Protein AF-W4V4M1-F1 (afdb_monomer)

InterPro domains:
  IPR013785 Aldolase-type TIM barrel [G3DSA:3.20.20.70] (49-114)
  IPR058240 Radical SAM superfamily [SSF102114] (42-109)

Sequence (125 aa):
MELQKKLEILSAAAKYDVSCSSSGSNRKNTKGGLGNAASCGICHSWADDGRCISLLKILLSNYCVYDCAYCVNRASNDVPRAAFTPQEVASLTINFYRRNYIEGLFLSSAVTKIPIIRWSSYMNH

pLDDT: mean 79.0, std 20.72, range [34.31, 97.56]

Secondary structure (DSSP, 8-state):
--HHHHHHHHHHHTTTSTT--------PPPTT----SS-TTEEEEE-TTS-EEEEEEEESB---S---TT-TT-TT------B--HHHHHHHHHHHHHTTS-SEEEEE----S------TTSS--

Foldseek 3Di:
DDLVVLLQQFLVLQPPPPFAPAPPPPPPDDVPDDDDRDDRQWGWGADPVRDIFIEREGEQWLAAPAQDPPHCSGNPDDDDTDHHDPVSVVVVQVVCVVVVNGPYYDYHYHDNDDDPPPPPPPPDD

Nearest PDB structures (foldseek):
  7o1s-assembly1_A  TM=7.875E-01  e=4.821E-02  Thermotoga maritima MSB8
  7pd2-assembly1_A  TM=7.781E-01  e=9.939E-02  Thermosinus carboxydivorans Nor1
  3t7v-assembly1_A  TM=7.661E-01  e=9.939E-02  Methanosarcina barkeri str. Fusaro
  7o1p-assembly1_A  TM=7.803E-01  e=1.211E-01  Thermotoga maritima MSB8
  5dyn-assembly1_A  TM=2.575E-01  e=3.468E+00  Bacteroides fragilis

Mean predicted aligned error: 9.71 Å

Solvent-accessible surface area (backbone atoms only — not comparable to full-atom values): 7744 Å² total; per-residue (Å²): 132,56,70,69,58,43,40,50,49,24,14,60,71,37,67,79,55,91,75,53,64,69,77,82,62,81,57,76,66,55,98,88,60,93,63,75,67,62,65,74,28,47,43,42,37,68,48,97,87,66,50,79,41,38,27,40,32,33,33,45,23,50,46,28,74,48,71,50,94,87,45,83,52,17,48,86,52,95,62,93,74,48,68,60,53,74,66,55,51,52,53,50,50,52,55,37,39,78,68,68,71,27,80,46,76,46,79,48,64,45,49,71,60,86,80,81,80,76,74,84,82,78,81,86,127

Structure (mmCIF, N/CA/C/O backbone):
data_AF-W4V4M1-F1
#
_entry.id   AF-W4V4M1-F1
#
loop_
_atom_site.group_PDB
_atom_site.id
_atom_site.type_symbol
_atom_site.label_atom_id
_atom_site.label_alt_id
_atom_site.label_comp_id
_atom_site.label_asym_id
_atom_site.label_entity_id
_atom_site.label_seq_id
_atom_site.pdbx_PDB_ins_code
_atom_site.Cartn_x
_atom_site.Cartn_y
_atom_site.Cartn_z
_atom_site.occupancy
_atom_site.B_iso_or_equiv
_atom_site.auth_seq_id
_atom_site.auth_comp_id
_atom_site.auth_asym_id
_atom_site.auth_atom_id
_atom_site.pdbx_PDB_model_num
ATOM 1 N N . MET A 1 1 ? -11.343 -5.306 -11.111 1.00 69.31 1 MET A N 1
ATOM 2 C CA . MET A 1 1 ? -10.932 -5.949 -9.843 1.00 69.31 1 MET A CA 1
ATOM 3 C C . MET A 1 1 ? -11.692 -5.273 -8.722 1.00 69.31 1 MET A C 1
ATOM 5 O O . MET A 1 1 ? -11.646 -4.051 -8.659 1.00 69.31 1 MET A O 1
ATOM 9 N N . GLU A 1 2 ? -12.370 -6.052 -7.882 1.00 90.06 2 GLU A N 1
ATOM 10 C CA . GLU A 1 2 ? -13.148 -5.550 -6.742 1.00 90.06 2 GLU A CA 1
ATOM 11 C C . GLU A 1 2 ? -12.280 -4.797 -5.721 1.00 90.06 2 GLU A C 1
ATOM 13 O O . GLU A 1 2 ? -11.121 -5.162 -5.492 1.00 90.06 2 GLU A O 1
ATOM 18 N N . LEU A 1 3 ? -12.848 -3.772 -5.072 1.00 91.69 3 LEU A N 1
ATOM 19 C CA . LEU A 1 3 ? -12.150 -2.907 -4.105 1.00 91.69 3 LEU A CA 1
ATOM 20 C C . LEU A 1 3 ? -11.514 -3.709 -2.959 1.00 91.69 3 LEU A C 1
ATOM 22 O O . LEU A 1 3 ? -10.367 -3.471 -2.586 1.00 91.69 3 LEU A O 1
ATOM 26 N N . GLN A 1 4 ? -12.240 -4.700 -2.440 1.00 90.56 4 GLN A N 1
ATOM 27 C CA . GLN A 1 4 ? -11.755 -5.585 -1.383 1.00 90.56 4 GLN A CA 1
ATOM 28 C C . GLN A 1 4 ? -10.532 -6.390 -1.833 1.00 90.56 4 GLN A C 1
ATOM 30 O O . GLN A 1 4 ? -9.577 -6.543 -1.076 1.00 90.56 4 GLN A O 1
ATOM 35 N N . LYS A 1 5 ? -10.510 -6.838 -3.094 1.00 92.81 5 LYS A N 1
ATOM 36 C CA . LYS A 1 5 ? -9.377 -7.599 -3.618 1.00 92.81 5 LYS A C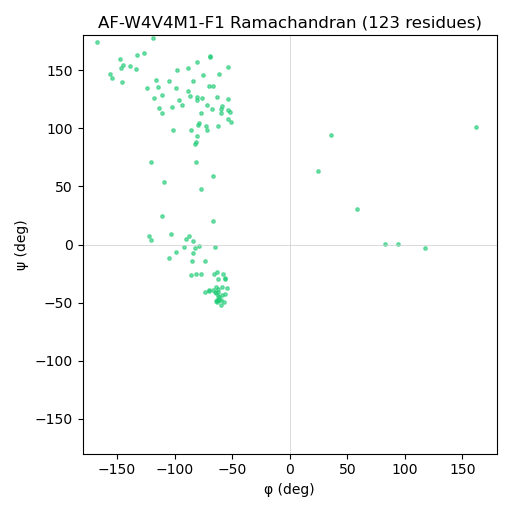A 1
ATOM 37 C C . LYS A 1 5 ? -8.133 -6.730 -3.788 1.00 92.81 5 LYS A C 1
ATOM 39 O O . LYS A 1 5 ? -7.032 -7.173 -3.466 1.00 92.81 5 LYS A O 1
ATOM 44 N N . LYS A 1 6 ? -8.306 -5.481 -4.237 1.00 94.88 6 LYS A N 1
ATOM 45 C CA . LYS A 1 6 ? -7.218 -4.490 -4.261 1.00 94.88 6 LYS A CA 1
ATOM 46 C C . LYS A 1 6 ? -6.665 -4.254 -2.857 1.00 94.88 6 LYS A C 1
ATOM 48 O O . LYS A 1 6 ? -5.452 -4.245 -2.684 1.00 94.88 6 LYS A O 1
ATOM 53 N N . LEU A 1 7 ? -7.544 -4.123 -1.860 1.00 93.12 7 LEU A N 1
ATOM 54 C CA . LEU A 1 7 ? -7.150 -3.939 -0.465 1.00 93.12 7 LEU A CA 1
ATOM 55 C C . LEU A 1 7 ? -6.343 -5.122 0.071 1.00 93.12 7 LEU A C 1
ATOM 57 O O . LEU A 1 7 ? -5.297 -4.901 0.674 1.00 93.12 7 LEU A O 1
ATOM 61 N N . GLU A 1 8 ? -6.764 -6.360 -0.188 1.00 91.19 8 GLU A N 1
ATOM 62 C CA . GLU A 1 8 ? -5.992 -7.556 0.180 1.00 91.19 8 GLU A CA 1
A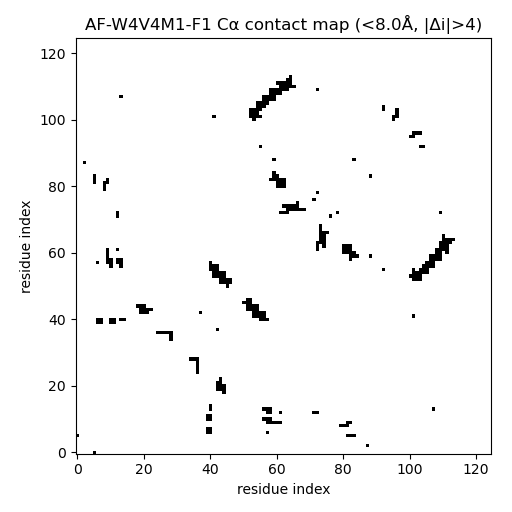TOM 63 C C . GLU A 1 8 ? -4.584 -7.539 -0.429 1.00 91.19 8 GLU A C 1
ATOM 65 O O . GLU A 1 8 ? -3.597 -7.718 0.284 1.00 91.19 8 GLU A O 1
ATOM 70 N N . ILE A 1 9 ? -4.478 -7.284 -1.737 1.00 92.88 9 ILE A N 1
ATOM 71 C CA . ILE A 1 9 ? -3.194 -7.284 -2.451 1.00 92.88 9 ILE A CA 1
ATOM 72 C C . ILE A 1 9 ? -2.284 -6.166 -1.928 1.00 92.88 9 ILE A C 1
ATOM 74 O O . ILE A 1 9 ? -1.115 -6.402 -1.620 1.00 92.88 9 ILE A O 1
ATOM 78 N N . LEU A 1 10 ? -2.811 -4.947 -1.818 1.00 93.81 10 LEU A N 1
ATOM 79 C CA . LEU A 1 10 ? -2.013 -3.752 -1.544 1.00 93.81 10 LEU A CA 1
ATOM 80 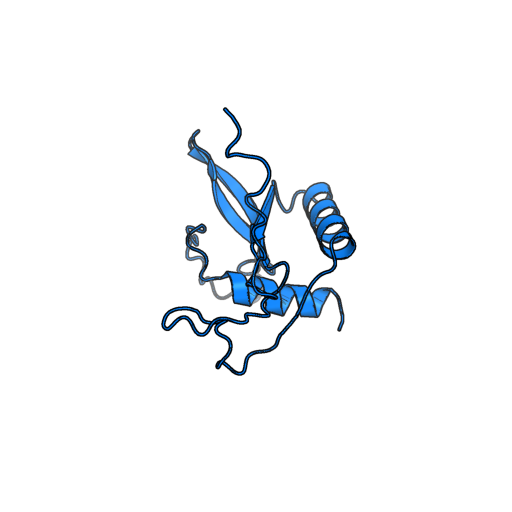C C . LEU A 1 10 ? -1.678 -3.575 -0.063 1.00 93.81 10 LEU A C 1
ATOM 82 O O . LEU A 1 10 ? -0.644 -2.985 0.245 1.00 93.81 10 LEU A O 1
ATOM 86 N N . SER A 1 11 ? -2.485 -4.122 0.848 1.00 90.88 11 SER A N 1
ATOM 87 C CA . SER A 1 11 ? -2.111 -4.223 2.265 1.00 90.88 11 SER A CA 1
ATOM 88 C C . SER A 1 11 ? -1.051 -5.302 2.502 1.00 90.88 11 SER A C 1
ATOM 90 O O . SER A 1 11 ? -0.089 -5.064 3.232 1.00 90.88 11 SER A O 1
ATOM 92 N N . ALA A 1 12 ? -1.155 -6.460 1.838 1.00 88.00 12 ALA A N 1
ATOM 93 C CA . ALA A 1 12 ? -0.137 -7.508 1.919 1.00 88.00 12 ALA A CA 1
ATOM 94 C C . ALA A 1 12 ? 1.209 -7.040 1.340 1.00 88.00 12 ALA A C 1
ATOM 96 O O . ALA A 1 12 ? 2.258 -7.274 1.941 1.00 88.00 12 ALA A O 1
ATOM 97 N N . ALA A 1 13 ? 1.179 -6.321 0.215 1.00 89.56 13 ALA A N 1
ATOM 98 C CA . ALA A 1 13 ? 2.367 -5.747 -0.414 1.00 89.56 13 ALA A CA 1
ATOM 99 C C . ALA A 1 13 ? 3.046 -4.654 0.437 1.00 89.56 13 ALA A C 1
ATOM 101 O O . ALA A 1 13 ? 4.254 -4.457 0.304 1.00 89.56 13 ALA A O 1
ATOM 102 N N . ALA A 1 14 ? 2.297 -3.977 1.319 1.00 86.31 14 ALA A N 1
ATOM 103 C CA . ALA A 1 14 ? 2.805 -2.963 2.250 1.00 86.31 14 ALA A CA 1
ATOM 104 C C . ALA A 1 14 ? 3.388 -3.553 3.549 1.00 86.31 14 ALA A C 1
ATOM 106 O O . ALA A 1 14 ? 3.963 -2.823 4.360 1.00 86.31 14 ALA A O 1
ATOM 107 N N . LYS A 1 15 ? 3.247 -4.866 3.787 1.00 77.56 15 LYS A N 1
ATOM 108 C CA . LYS A 1 15 ? 3.623 -5.516 5.057 1.00 77.56 15 LYS A CA 1
ATOM 109 C C . LYS A 1 15 ? 5.086 -5.284 5.458 1.00 77.56 15 LYS A C 1
ATOM 111 O O . LYS A 1 15 ? 5.388 -5.270 6.646 1.00 77.56 15 LYS A O 1
ATOM 116 N N . TYR A 1 16 ? 5.971 -5.110 4.479 1.00 71.94 16 TYR A N 1
ATOM 117 C CA . TYR A 1 16 ? 7.412 -4.963 4.687 1.00 71.94 16 TYR A CA 1
ATOM 118 C C . TYR A 1 16 ? 7.885 -3.511 4.843 1.00 71.94 16 TYR A C 1
ATOM 120 O O . TYR A 1 16 ? 9.071 -3.304 5.090 1.00 71.94 16 TYR A O 1
ATOM 128 N N . ASP A 1 17 ? 7.006 -2.505 4.733 1.00 71.00 17 ASP A N 1
ATOM 129 C CA . ASP A 1 17 ? 7.423 -1.132 5.034 1.00 71.00 17 ASP A CA 1
ATOM 130 C C . ASP A 1 17 ? 7.735 -1.029 6.541 1.00 71.00 17 ASP A C 1
ATOM 132 O O . ASP A 1 17 ? 6.978 -1.525 7.379 1.00 71.00 17 ASP A O 1
ATOM 136 N N . VAL A 1 18 ? 8.831 -0.355 6.891 1.00 56.00 18 VAL A N 1
ATOM 137 C CA . VAL A 1 18 ? 9.487 -0.353 8.221 1.00 56.00 18 VAL A CA 1
ATOM 138 C C . VAL A 1 18 ? 8.635 0.265 9.358 1.00 56.00 18 VAL A C 1
ATOM 140 O O . VAL A 1 18 ? 9.020 0.245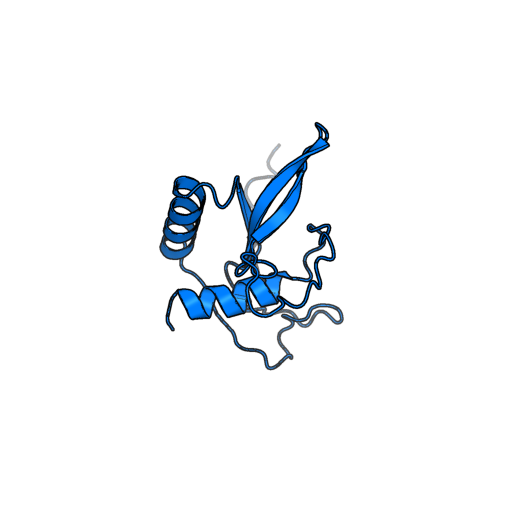 10.519 1.00 56.00 18 VAL A O 1
ATOM 143 N N . SER A 1 19 ? 7.439 0.777 9.065 1.00 56.44 19 SER A N 1
ATOM 144 C CA . SER A 1 19 ? 6.624 1.600 9.973 1.00 56.44 19 SER A CA 1
ATOM 145 C C . SER A 1 19 ? 5.754 0.874 11.016 1.00 56.44 19 SER A C 1
ATOM 147 O O . SER A 1 19 ? 5.103 1.553 11.808 1.00 56.44 19 SER A O 1
ATOM 149 N N . CYS A 1 20 ? 5.696 -0.464 11.051 1.00 53.53 20 CYS A N 1
ATOM 150 C CA . CYS A 1 20 ? 4.822 -1.168 12.004 1.00 53.53 20 CYS A CA 1
ATOM 151 C C . CYS A 1 20 ? 5.632 -1.961 13.036 1.00 53.53 20 CYS A C 1
ATOM 153 O O . CYS A 1 20 ? 6.248 -2.974 12.692 1.00 53.53 20 CYS A O 1
ATOM 155 N N . SER A 1 21 ? 5.507 -1.614 14.319 1.00 52.78 21 SER A N 1
ATOM 156 C CA . SER A 1 21 ? 5.676 -2.620 15.366 1.00 52.78 21 SER A CA 1
ATOM 157 C C . SER A 1 21 ? 4.436 -3.499 15.291 1.00 52.78 21 SER A C 1
ATOM 159 O O . SER A 1 21 ? 3.350 -3.152 15.749 1.00 52.78 21 SER A O 1
ATOM 161 N N . SER A 1 22 ? 4.579 -4.642 14.629 1.00 47.12 22 SER A N 1
ATOM 162 C CA . SER A 1 22 ? 3.576 -5.690 14.730 1.00 47.12 22 SER A CA 1
ATOM 163 C C . SER A 1 22 ? 3.558 -6.100 16.198 1.00 47.12 22 SER A C 1
ATOM 165 O O . SER A 1 22 ? 4.456 -6.819 16.633 1.00 47.12 22 SER A O 1
ATOM 167 N N . SER A 1 23 ? 2.583 -5.653 16.992 1.00 42.72 23 SER A N 1
ATOM 168 C CA . SER A 1 23 ? 2.237 -6.398 18.199 1.00 42.72 23 SER A CA 1
ATOM 169 C C . SE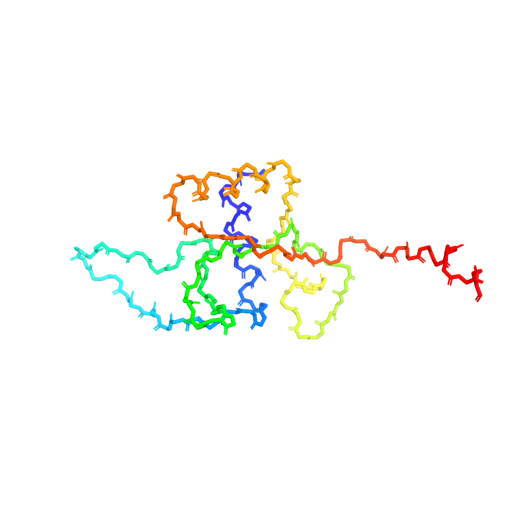R A 1 23 ? 1.978 -7.816 17.705 1.00 42.72 23 SER A C 1
ATOM 171 O O . SER A 1 23 ? 1.040 -8.034 16.941 1.00 42.72 23 SER A O 1
ATOM 173 N N . GLY A 1 24 ? 2.895 -8.737 18.008 1.00 40.44 24 GLY A N 1
ATOM 174 C CA . GLY A 1 24 ? 2.944 -10.098 17.483 1.00 40.44 24 GLY A CA 1
ATOM 175 C C . GLY A 1 24 ? 1.774 -10.952 17.961 1.00 40.44 24 GLY A C 1
ATOM 176 O O . GLY A 1 24 ? 1.972 -11.989 18.582 1.00 40.44 24 GLY A O 1
ATOM 177 N N . SER A 1 25 ? 0.541 -10.547 17.674 1.00 38.53 25 SER A N 1
ATOM 178 C CA . SER A 1 25 ? -0.647 -11.354 17.881 1.00 38.53 25 SER A CA 1
ATOM 179 C C . SER A 1 25 ? -0.774 -12.317 16.706 1.00 38.53 25 SER A C 1
ATOM 181 O O . SER A 1 25 ? -1.664 -12.219 15.866 1.00 38.53 25 SER A O 1
ATOM 183 N N . ASN A 1 26 ? 0.128 -13.297 16.660 1.00 40.84 26 ASN A N 1
ATOM 184 C CA . ASN A 1 26 ? -0.128 -14.561 15.977 1.00 40.84 26 ASN A CA 1
ATOM 185 C C . ASN A 1 26 ? -1.037 -15.430 16.868 1.00 40.84 26 ASN A C 1
ATOM 187 O O . ASN A 1 26 ? -0.738 -16.589 17.157 1.00 40.84 26 ASN A O 1
ATOM 191 N N . ARG A 1 27 ? -2.126 -14.851 17.393 1.00 39.53 27 ARG A N 1
ATOM 192 C CA . ARG A 1 27 ? -3.135 -15.612 18.124 1.00 39.53 27 ARG A CA 1
ATOM 193 C C . ARG A 1 27 ? -4.008 -16.276 17.068 1.00 39.53 27 ARG A C 1
ATOM 195 O O . ARG A 1 27 ? -4.847 -15.628 16.448 1.00 39.53 27 ARG A O 1
ATOM 202 N N . LYS A 1 28 ? -3.792 -17.576 16.840 1.00 39.00 28 LYS A N 1
ATOM 203 C CA . LYS A 1 28 ? -4.778 -18.411 16.143 1.00 39.00 28 LYS A CA 1
ATOM 204 C C . LYS A 1 28 ? -6.100 -18.247 16.889 1.00 39.00 28 LYS A C 1
ATOM 206 O O . LYS A 1 28 ? -6.173 -18.584 18.069 1.00 39.00 28 LYS A O 1
ATOM 211 N N . ASN A 1 29 ? -7.106 -17.688 16.224 1.00 38.78 29 ASN A N 1
ATOM 212 C CA . ASN A 1 29 ? -8.437 -17.551 16.795 1.00 38.78 29 ASN A CA 1
ATOM 213 C C . ASN A 1 29 ? -8.963 -18.957 17.144 1.00 38.78 29 ASN A C 1
ATOM 215 O O . ASN A 1 29 ? -9.085 -19.816 16.267 1.00 38.78 29 ASN A O 1
ATOM 219 N N . THR A 1 30 ? -9.196 -19.227 18.427 1.00 44.12 30 THR A N 1
ATOM 220 C CA . THR A 1 30 ? -9.871 -20.443 18.889 1.00 44.12 30 THR A CA 1
ATOM 221 C C . THR A 1 30 ? -11.369 -20.323 18.607 1.00 44.12 30 THR A C 1
ATOM 223 O O . THR A 1 30 ? -11.932 -19.231 18.663 1.00 44.12 30 THR A O 1
ATOM 226 N N . LYS A 1 31 ? -12.034 -21.443 18.278 1.00 35.41 31 LYS A N 1
ATOM 227 C CA . LYS A 1 31 ? -13.480 -21.485 17.986 1.00 35.41 31 LYS A CA 1
ATOM 228 C C . LYS A 1 31 ? -14.270 -20.794 19.113 1.00 35.41 31 LYS A C 1
ATOM 230 O O . LYS A 1 31 ? -14.401 -21.364 20.190 1.00 35.41 31 LYS A O 1
ATOM 235 N N . GLY A 1 32 ? -14.771 -19.582 18.852 1.00 42.59 32 GLY A N 1
ATOM 236 C CA . GLY A 1 32 ? -15.566 -18.776 19.791 1.00 42.59 32 GLY A CA 1
ATOM 237 C C . GLY A 1 32 ? -14.964 -17.426 20.216 1.00 42.59 32 GLY A C 1
ATOM 238 O O . GLY A 1 32 ? -15.628 -16.691 20.941 1.00 42.59 32 GLY A O 1
ATOM 239 N N . GLY A 1 33 ? -13.750 -17.063 19.780 1.00 34.72 33 GLY A N 1
ATOM 240 C CA . GLY A 1 33 ? -13.136 -15.764 20.086 1.00 34.72 33 GLY A CA 1
ATOM 241 C C . GLY A 1 33 ? -13.511 -14.645 19.101 1.00 34.72 33 GLY A C 1
ATOM 242 O O . GLY A 1 33 ? -13.329 -14.770 17.888 1.00 34.72 33 GLY A O 1
ATOM 243 N N . LEU A 1 34 ? -13.993 -13.512 19.616 1.00 36.09 34 LEU A N 1
ATOM 244 C CA . LEU A 1 34 ? -14.094 -12.252 18.870 1.00 36.09 34 LEU A CA 1
ATOM 245 C C . LEU A 1 34 ? -12.712 -11.582 18.828 1.00 36.09 34 LEU A C 1
ATOM 247 O O . LEU A 1 34 ? -12.248 -11.029 19.820 1.00 36.09 34 LEU A O 1
ATOM 251 N N . GLY A 1 35 ? -12.047 -11.653 17.675 1.00 34.31 35 GLY A N 1
ATOM 252 C CA . GLY A 1 35 ? -10.769 -10.981 17.428 1.00 34.31 35 GLY A CA 1
ATOM 253 C C . GLY A 1 35 ? -10.050 -11.586 16.228 1.00 34.31 35 GLY A C 1
ATOM 254 O O . GLY A 1 35 ? -9.461 -12.659 16.330 1.00 34.31 35 GLY A O 1
ATOM 255 N N . ASN A 1 36 ? -10.125 -10.920 15.075 1.00 34.97 36 ASN A N 1
ATOM 256 C CA . ASN A 1 36 ? -9.436 -11.353 13.862 1.00 34.97 36 ASN A CA 1
ATOM 257 C C . ASN A 1 36 ? -8.023 -10.753 13.849 1.00 34.97 36 ASN A C 1
ATOM 259 O O . ASN A 1 36 ? -7.859 -9.558 14.096 1.00 34.97 36 ASN A O 1
ATOM 263 N N . ALA A 1 37 ? -7.007 -11.574 13.582 1.00 40.22 37 ALA A N 1
ATOM 264 C CA . ALA A 1 37 ? -5.630 -11.116 13.442 1.00 40.22 37 ALA A CA 1
ATOM 265 C C . ALA A 1 37 ? -5.551 -10.100 12.287 1.00 40.22 37 ALA A C 1
ATOM 267 O O . ALA A 1 37 ? -5.807 -10.464 11.146 1.00 40.22 37 ALA A O 1
ATOM 268 N N . ALA A 1 38 ? -5.265 -8.837 12.626 1.00 48.50 38 ALA A N 1
ATOM 269 C CA . ALA A 1 38 ? -5.041 -7.683 11.748 1.00 48.50 38 ALA A CA 1
ATOM 270 C C . ALA A 1 38 ? -5.912 -7.642 10.473 1.00 48.50 38 ALA A C 1
ATOM 272 O O . ALA A 1 38 ? -5.562 -8.168 9.417 1.00 48.50 38 ALA A O 1
ATOM 273 N N . SER A 1 39 ? -7.042 -6.943 10.553 1.00 54.78 39 SER A N 1
ATOM 274 C CA . SER A 1 39 ? -7.868 -6.584 9.398 1.00 54.78 39 SER A CA 1
ATOM 275 C C . SER A 1 39 ? -7.036 -5.901 8.306 1.00 54.78 39 SER A C 1
ATOM 277 O O . SER A 1 39 ? -6.559 -4.796 8.527 1.00 54.78 39 SER A O 1
ATOM 279 N N . CYS A 1 40 ? -6.881 -6.549 7.146 1.00 68.50 40 CYS A N 1
ATOM 280 C CA . CYS A 1 40 ? -6.545 -5.981 5.828 1.00 68.50 40 CYS A CA 1
ATOM 281 C C . CYS A 1 40 ? -5.792 -4.629 5.833 1.00 68.50 40 CYS A C 1
ATOM 283 O O . CYS A 1 40 ? -6.311 -3.627 5.344 1.00 68.50 40 CYS A O 1
ATOM 285 N N . GLY A 1 41 ? -4.577 -4.595 6.388 1.00 78.12 41 GLY A N 1
ATOM 286 C CA . GLY A 1 41 ? -3.714 -3.409 6.357 1.00 78.12 41 GLY A CA 1
ATOM 287 C C . GLY A 1 41 ? -3.791 -2.481 7.565 1.00 78.12 41 GLY A C 1
ATOM 288 O O . GLY A 1 41 ? -3.064 -1.501 7.581 1.00 78.12 41 GLY A O 1
ATOM 289 N N . ILE A 1 42 ? -4.594 -2.759 8.594 1.00 87.56 42 ILE A N 1
ATOM 290 C CA . ILE A 1 42 ? -4.521 -1.993 9.846 1.00 87.56 42 ILE A CA 1
ATOM 291 C C . ILE A 1 42 ? -3.298 -2.443 10.652 1.00 87.56 42 ILE A C 1
ATOM 293 O O . ILE A 1 42 ? -3.144 -3.635 10.930 1.00 87.56 42 ILE A O 1
ATOM 297 N N . CYS A 1 43 ? -2.440 -1.499 11.038 1.00 83.94 43 CYS A N 1
ATOM 298 C CA . CYS A 1 43 ? -1.337 -1.742 11.966 1.00 83.94 43 CYS A CA 1
ATOM 299 C C . CYS A 1 43 ? -1.273 -0.680 13.066 1.00 83.94 43 CYS A C 1
ATOM 301 O O . CYS A 1 43 ? -1.881 0.382 12.955 1.00 83.94 43 CYS A O 1
ATOM 303 N N . HIS A 1 44 ? -0.547 -0.995 14.137 1.00 84.94 44 HIS A N 1
ATOM 304 C CA . HIS A 1 44 ? -0.345 -0.089 15.258 1.00 84.94 44 HIS A CA 1
ATOM 305 C C . HIS A 1 44 ? 1.009 0.609 15.148 1.00 84.94 44 HIS A C 1
ATOM 307 O O . HIS A 1 44 ? 2.034 -0.028 14.881 1.00 84.94 44 HIS A O 1
ATOM 313 N N . SER A 1 45 ? 0.998 1.914 15.382 1.00 81.12 45 SER A N 1
ATOM 314 C CA . SER A 1 45 ? 2.190 2.754 15.488 1.00 81.12 45 SER A CA 1
ATOM 315 C C . SER A 1 45 ? 2.140 3.530 16.802 1.00 81.12 45 SER A C 1
ATOM 317 O O . SER A 1 45 ? 1.099 3.588 17.453 1.00 81.12 45 SER A O 1
ATOM 319 N N . TRP A 1 46 ? 3.268 4.100 17.214 1.00 85.56 46 TRP A N 1
ATOM 320 C CA . TRP A 1 46 ? 3.342 4.933 18.410 1.00 85.56 46 TRP A CA 1
ATOM 321 C C . TRP A 1 46 ? 3.587 6.374 17.997 1.00 85.56 46 TRP A C 1
ATOM 323 O O . TRP A 1 46 ? 4.493 6.643 17.207 1.00 85.56 46 TRP A O 1
ATOM 333 N N . ALA A 1 47 ? 2.760 7.271 18.519 1.00 83.62 47 ALA A N 1
ATOM 334 C CA . ALA A 1 47 ? 3.021 8.694 18.470 1.00 83.62 47 ALA A CA 1
ATOM 335 C C . ALA A 1 47 ? 4.213 9.043 19.378 1.00 83.62 47 ALA A C 1
ATOM 337 O O . ALA A 1 47 ? 4.605 8.284 20.269 1.00 83.62 47 ALA A O 1
ATOM 338 N N . ASP A 1 48 ? 4.782 10.212 19.136 1.00 85.56 48 ASP A N 1
ATOM 339 C CA . ASP A 1 48 ? 5.849 10.851 19.904 1.00 85.56 48 ASP A CA 1
ATOM 340 C C . ASP A 1 48 ? 5.492 11.078 21.385 1.00 85.56 48 ASP A C 1
ATOM 342 O O . ASP A 1 48 ? 6.376 11.067 22.239 1.00 85.56 48 ASP A O 1
ATOM 346 N N . ASP A 1 49 ? 4.202 11.186 21.708 1.00 88.12 49 ASP A N 1
ATOM 347 C CA . ASP A 1 49 ? 3.681 11.230 23.082 1.00 88.12 49 ASP A CA 1
ATOM 348 C C . ASP A 1 49 ? 3.480 9.841 23.732 1.00 88.12 49 ASP A C 1
ATOM 350 O O . ASP A 1 49 ? 2.996 9.736 24.861 1.00 88.12 49 ASP A O 1
ATOM 354 N N . GLY A 1 50 ? 3.846 8.760 23.036 1.00 84.44 50 GLY A N 1
ATOM 355 C CA . GLY A 1 50 ? 3.726 7.382 23.513 1.00 84.44 50 GLY A CA 1
ATOM 356 C C . GLY A 1 50 ? 2.344 6.752 23.323 1.00 84.44 50 GLY A C 1
ATOM 357 O O . GLY A 1 50 ? 2.163 5.582 23.682 1.00 84.44 50 GLY A O 1
ATOM 358 N N . ARG A 1 51 ? 1.367 7.461 22.740 1.00 85.00 51 ARG A N 1
ATOM 359 C CA . ARG A 1 51 ? 0.057 6.870 22.424 1.00 85.00 51 ARG A CA 1
ATOM 360 C C . ARG A 1 51 ? 0.165 5.865 21.284 1.00 85.00 51 ARG A C 1
ATOM 362 O O . ARG A 1 51 ? 0.800 6.117 20.263 1.00 85.00 51 ARG A O 1
ATOM 369 N N . CYS A 1 52 ? -0.506 4.728 21.446 1.00 86.19 52 CYS A N 1
ATOM 370 C CA . CYS A 1 52 ? -0.675 3.754 20.377 1.00 86.19 52 CYS A CA 1
ATOM 371 C C . CYS A 1 52 ? -1.811 4.209 19.455 1.00 86.19 52 CYS A C 1
ATOM 373 O O . CYS A 1 52 ? -2.922 4.430 19.930 1.00 86.19 52 CYS A O 1
ATOM 375 N N . ILE A 1 53 ? -1.523 4.329 18.161 1.00 86.94 53 ILE A N 1
ATOM 376 C CA . ILE A 1 53 ? -2.466 4.754 17.124 1.00 86.94 53 ILE A CA 1
ATOM 377 C C . ILE A 1 53 ? -2.698 3.631 16.116 1.00 86.94 53 ILE A C 1
ATOM 379 O O . ILE A 1 53 ? -1.767 2.906 15.747 1.00 86.94 53 ILE A O 1
ATOM 383 N N . SER A 1 54 ? -3.937 3.489 15.649 1.00 89.00 54 SER A N 1
ATOM 384 C CA . SER A 1 54 ? -4.296 2.520 14.603 1.00 89.00 54 SER A CA 1
ATOM 385 C C . SER A 1 54 ? -4.244 3.169 13.217 1.00 89.00 54 SER A C 1
ATOM 387 O O . SER A 1 54 ? -4.982 4.114 12.942 1.00 89.00 54 SER A O 1
ATOM 389 N N . LEU A 1 55 ? -3.403 2.664 12.315 1.00 90.12 55 LEU A N 1
ATOM 390 C CA . LEU A 1 55 ? -3.223 3.204 10.964 1.00 90.12 55 LEU A CA 1
ATOM 391 C C . LEU A 1 55 ? -3.689 2.216 9.898 1.00 90.12 55 LEU A C 1
ATOM 393 O O . LEU A 1 55 ? -3.319 1.044 9.941 1.00 90.12 55 LEU A O 1
ATOM 397 N N . LEU A 1 56 ? -4.423 2.696 8.888 1.00 91.50 56 LEU A N 1
ATOM 398 C CA . LEU A 1 56 ? -4.597 1.957 7.636 1.00 91.50 56 LEU A CA 1
ATOM 399 C C . LEU A 1 56 ? -3.323 2.098 6.810 1.00 91.50 56 LEU A C 1
ATOM 401 O O . LEU A 1 56 ? -3.004 3.184 6.339 1.00 91.50 56 LEU A O 1
ATOM 405 N N . LYS A 1 57 ? -2.605 1.005 6.613 1.00 90.81 57 LYS A N 1
ATOM 406 C CA . LYS A 1 57 ? -1.368 0.946 5.851 1.00 90.81 57 LYS A CA 1
ATOM 407 C C . LYS A 1 57 ? -1.570 0.173 4.558 1.00 90.81 57 LYS A C 1
ATOM 409 O O . LYS A 1 57 ? -1.794 -1.039 4.561 1.00 90.81 57 LYS A O 1
ATOM 414 N N . ILE A 1 58 ? -1.469 0.890 3.447 1.00 93.06 58 ILE A N 1
ATOM 415 C CA . ILE A 1 58 ? -1.697 0.351 2.107 1.00 93.06 58 ILE A CA 1
ATOM 416 C C . ILE A 1 58 ? -0.754 1.000 1.097 1.00 93.06 58 ILE A C 1
ATOM 418 O O . ILE A 1 58 ? -0.318 2.142 1.262 1.00 93.06 58 ILE A O 1
ATOM 422 N N . LEU A 1 59 ? -0.481 0.280 0.011 1.00 94.44 59 LEU A N 1
ATOM 423 C CA . LEU A 1 59 ? 0.090 0.882 -1.187 1.00 94.44 59 LEU A CA 1
ATOM 424 C C . LEU A 1 59 ? -1.015 1.487 -2.058 1.00 94.44 59 LEU A C 1
ATOM 426 O O . LEU A 1 59 ? -2.059 0.870 -2.257 1.00 94.44 59 LEU A O 1
ATOM 430 N N . LEU A 1 60 ? -0.759 2.654 -2.649 1.00 96.19 60 LEU A N 1
ATOM 431 C CA . LEU A 1 60 ? -1.560 3.180 -3.757 1.00 96.19 60 LEU A CA 1
ATOM 432 C C . LEU A 1 60 ? -1.471 2.239 -4.966 1.00 96.19 60 LEU A C 1
ATOM 434 O O . LEU A 1 60 ? -2.460 1.985 -5.643 1.00 96.19 60 LEU A O 1
ATOM 438 N N . SER A 1 61 ? -0.276 1.716 -5.228 1.00 96.00 61 SER A N 1
ATOM 439 C CA . SER A 1 61 ? 0.012 0.769 -6.297 1.00 96.00 61 SER A CA 1
ATOM 440 C C . SER A 1 61 ? 1.230 -0.062 -5.923 1.00 96.00 61 SER A C 1
ATOM 442 O O . SER A 1 61 ? 2.179 0.466 -5.340 1.00 96.00 61 SER A O 1
ATOM 444 N N . ASN A 1 62 ? 1.232 -1.344 -6.285 1.00 95.69 62 ASN A N 1
ATOM 445 C CA . ASN A 1 62 ? 2.424 -2.187 -6.195 1.00 95.69 62 ASN A CA 1
ATOM 446 C C . ASN A 1 62 ? 3.096 -2.412 -7.558 1.00 95.69 62 ASN A C 1
ATOM 448 O O . ASN A 1 62 ? 4.008 -3.226 -7.641 1.00 95.69 62 ASN A O 1
ATOM 452 N N . TYR A 1 63 ? 2.695 -1.715 -8.623 1.00 96.19 63 TYR A N 1
ATOM 453 C CA . TYR A 1 63 ? 3.426 -1.747 -9.892 1.00 96.19 63 TYR A CA 1
ATOM 454 C C . TYR A 1 63 ? 4.749 -0.985 -9.754 1.00 96.19 63 TYR A C 1
ATOM 456 O O . TYR A 1 63 ? 4.749 0.210 -9.461 1.00 96.19 63 TYR A O 1
ATOM 464 N N . CYS A 1 64 ? 5.870 -1.673 -9.971 1.00 95.06 64 CYS A N 1
ATOM 465 C CA . CYS A 1 64 ? 7.206 -1.097 -9.855 1.00 95.06 64 CYS A CA 1
ATOM 466 C C . CYS A 1 64 ? 7.987 -1.272 -11.158 1.00 95.06 64 CYS A C 1
ATOM 468 O O . CYS A 1 64 ? 8.005 -2.368 -11.712 1.00 95.06 64 CYS A O 1
ATOM 470 N N . VAL A 1 65 ? 8.664 -0.215 -11.612 1.00 95.44 65 VAL A N 1
ATOM 471 C CA . VAL A 1 65 ? 9.597 -0.262 -12.754 1.00 95.44 65 VAL A CA 1
ATOM 472 C C . VAL A 1 65 ? 11.007 -0.704 -12.357 1.00 95.44 65 VAL A C 1
ATOM 474 O O . VAL A 1 65 ? 11.814 -1.020 -13.224 1.00 95.44 65 VAL A O 1
ATOM 477 N N . TYR A 1 66 ? 11.319 -0.710 -11.060 1.00 94.75 66 TYR A N 1
ATOM 478 C CA . TYR A 1 66 ? 12.652 -1.030 -10.551 1.00 94.75 66 TYR A CA 1
ATOM 479 C C . TYR A 1 66 ? 12.767 -2.477 -10.090 1.00 94.75 66 TYR A C 1
ATOM 481 O O . TYR A 1 66 ? 11.808 -3.056 -9.573 1.00 94.75 66 TYR A O 1
ATOM 489 N N . ASP A 1 67 ? 13.980 -3.023 -10.197 1.00 95.06 67 ASP A N 1
ATOM 490 C CA . ASP A 1 67 ? 14.298 -4.390 -9.791 1.00 95.06 67 ASP A CA 1
ATOM 491 C C . ASP A 1 67 ? 15.172 -4.458 -8.524 1.00 95.06 67 ASP A C 1
ATOM 493 O O . ASP A 1 67 ? 16.256 -5.034 -8.502 1.00 95.06 67 ASP A O 1
ATOM 497 N N . CYS A 1 68 ? 14.733 -3.797 -7.447 1.00 93.88 68 CYS A N 1
ATOM 498 C CA . CYS A 1 68 ? 15.497 -3.741 -6.198 1.00 93.88 68 CYS A CA 1
ATOM 499 C C . CYS A 1 68 ? 15.657 -5.143 -5.580 1.00 93.88 68 CYS A C 1
ATOM 501 O O . CYS A 1 68 ? 14.661 -5.808 -5.288 1.00 93.88 68 CYS A O 1
ATOM 503 N N . ALA A 1 69 ? 16.896 -5.554 -5.283 1.00 94.50 69 ALA A N 1
ATOM 504 C CA . ALA A 1 69 ? 17.221 -6.894 -4.775 1.00 94.50 69 ALA A CA 1
ATOM 505 C C . ALA A 1 69 ? 16.470 -7.287 -3.485 1.00 94.50 69 ALA A C 1
ATOM 507 O O . ALA A 1 69 ? 16.188 -8.462 -3.267 1.00 94.50 69 ALA A O 1
ATOM 508 N N . TYR A 1 70 ? 16.115 -6.302 -2.659 1.00 89.88 70 TYR A N 1
ATOM 509 C CA . TYR A 1 70 ? 15.451 -6.475 -1.365 1.00 89.88 70 TYR A CA 1
ATOM 510 C C . TYR A 1 70 ? 13.928 -6.260 -1.406 1.00 89.88 70 TYR A C 1
ATOM 512 O O . TYR A 1 70 ? 13.258 -6.447 -0.392 1.00 89.88 70 TYR A O 1
ATOM 520 N N . CYS A 1 71 ? 13.358 -5.817 -2.532 1.00 91.19 71 CYS A N 1
ATOM 521 C CA . CYS A 1 71 ? 11.951 -5.421 -2.586 1.00 91.19 71 CYS A CA 1
ATOM 522 C C . CYS A 1 71 ? 11.071 -6.562 -3.102 1.00 91.19 71 CYS A C 1
ATOM 524 O O . CYS A 1 71 ? 11.243 -7.030 -4.226 1.00 91.19 71 CYS A O 1
ATOM 526 N N . VAL A 1 72 ? 10.051 -6.952 -2.331 1.00 90.88 72 VAL A N 1
ATOM 527 C CA . VAL A 1 72 ? 9.056 -7.944 -2.783 1.00 90.88 72 VAL A CA 1
ATOM 528 C C . VAL A 1 72 ? 8.277 -7.464 -4.014 1.00 90.88 72 VAL A C 1
ATOM 530 O O . VAL A 1 72 ? 7.896 -8.270 -4.858 1.00 90.88 72 VAL A O 1
ATOM 533 N N . ASN A 1 73 ? 8.100 -6.146 -4.151 1.00 93.75 73 ASN A N 1
ATOM 534 C CA . ASN A 1 73 ? 7.367 -5.518 -5.246 1.00 93.75 73 ASN A CA 1
ATOM 535 C C . ASN A 1 73 ? 8.243 -5.238 -6.477 1.00 93.75 73 ASN A C 1
ATOM 537 O O . ASN A 1 73 ? 7.762 -4.585 -7.403 1.00 93.75 73 ASN A O 1
ATOM 541 N N . ARG A 1 74 ? 9.499 -5.707 -6.513 1.00 95.00 74 ARG A N 1
ATOM 542 C CA . ARG A 1 74 ? 10.412 -5.520 -7.650 1.00 95.00 74 ARG A CA 1
ATOM 543 C C . ARG A 1 74 ? 9.804 -5.996 -8.975 1.00 95.00 74 ARG A C 1
ATOM 545 O O . ARG A 1 74 ? 8.943 -6.880 -8.975 1.00 95.00 74 ARG A O 1
ATOM 552 N N . ALA A 1 75 ? 10.235 -5.403 -10.084 1.00 95.50 75 ALA A N 1
ATOM 553 C CA . ALA A 1 75 ? 9.655 -5.618 -11.409 1.00 95.50 75 ALA A CA 1
ATOM 554 C C . ALA A 1 75 ? 9.707 -7.087 -11.864 1.00 95.50 75 ALA A C 1
ATOM 556 O O . ALA A 1 75 ? 8.748 -7.565 -12.463 1.00 95.50 75 ALA A O 1
ATOM 557 N N . SER A 1 76 ? 10.782 -7.812 -11.534 1.00 96.06 76 SER A N 1
ATOM 558 C CA . SER A 1 76 ? 10.968 -9.216 -11.934 1.00 96.06 76 SER A CA 1
ATOM 559 C C . SER A 1 76 ? 10.096 -10.222 -11.172 1.00 96.06 76 SER A C 1
ATOM 561 O O . SER A 1 76 ? 9.984 -11.371 -11.594 1.00 96.06 76 SER A O 1
ATOM 563 N N . ASN A 1 77 ? 9.485 -9.829 -10.049 1.00 95.00 77 ASN A N 1
ATOM 564 C CA . ASN A 1 77 ? 8.664 -10.740 -9.255 1.00 95.00 77 ASN A CA 1
ATOM 565 C C . ASN A 1 77 ? 7.257 -10.890 -9.844 1.00 95.00 77 ASN A C 1
ATOM 567 O O . ASN A 1 77 ? 6.521 -9.905 -9.983 1.00 95.00 77 ASN A O 1
ATOM 571 N N . ASP A 1 78 ? 6.856 -12.140 -10.074 1.00 94.19 78 ASP A N 1
ATOM 572 C CA . ASP A 1 78 ? 5.485 -12.496 -10.427 1.00 94.19 78 ASP A CA 1
ATOM 573 C C . ASP A 1 78 ? 4.610 -12.544 -9.166 1.00 94.19 78 ASP A C 1
ATOM 575 O O . ASP A 1 78 ? 4.571 -13.524 -8.421 1.00 94.19 78 ASP A O 1
ATOM 579 N N . VAL A 1 79 ? 3.967 -11.415 -8.874 1.00 92.81 79 VAL A N 1
ATOM 580 C CA . VAL A 1 79 ? 3.017 -11.254 -7.769 1.00 92.81 79 VAL A CA 1
ATOM 581 C C . VAL A 1 79 ? 1.773 -10.536 -8.285 1.00 92.81 79 VAL A C 1
ATOM 583 O O . VAL A 1 79 ? 1.889 -9.705 -9.192 1.00 92.81 79 VAL A O 1
ATOM 586 N N . PRO A 1 80 ? 0.584 -10.774 -7.698 1.00 95.25 80 PRO A N 1
ATOM 587 C CA . PRO A 1 80 ? -0.622 -10.052 -8.079 1.00 95.25 80 PRO A CA 1
ATOM 588 C C . PRO A 1 80 ? -0.408 -8.539 -7.995 1.00 95.25 80 PRO A C 1
ATOM 590 O O . PRO A 1 80 ? -0.006 -8.013 -6.953 1.00 95.25 80 PRO A O 1
ATOM 593 N N . ARG A 1 81 ? -0.678 -7.832 -9.095 1.00 95.62 81 ARG A N 1
ATOM 594 C CA . ARG A 1 81 ? -0.543 -6.376 -9.157 1.00 95.62 81 ARG A CA 1
ATOM 595 C C . ARG A 1 81 ? -1.899 -5.689 -9.111 1.00 95.62 81 ARG A C 1
ATOM 597 O O . ARG A 1 81 ? -2.872 -6.154 -9.702 1.00 95.62 81 ARG A O 1
ATOM 604 N N . ALA A 1 82 ? -1.953 -4.584 -8.385 1.00 97.00 82 ALA A N 1
ATOM 605 C CA . ALA A 1 82 ? -3.142 -3.770 -8.227 1.00 97.00 82 ALA A CA 1
ATOM 606 C C . ALA A 1 82 ? -2.758 -2.295 -8.079 1.00 97.00 82 ALA A C 1
ATOM 608 O O . ALA A 1 82 ? -1.629 -1.946 -7.734 1.00 97.00 82 ALA A O 1
ATOM 609 N N . ALA A 1 83 ? -3.727 -1.429 -8.343 1.00 96.88 83 ALA A N 1
ATOM 610 C CA . ALA A 1 83 ? -3.628 -0.005 -8.083 1.00 96.88 83 ALA A CA 1
ATOM 611 C C . ALA A 1 83 ? -5.002 0.526 -7.670 1.00 96.88 83 ALA A C 1
ATOM 613 O O . ALA A 1 83 ? -6.031 0.134 -8.239 1.00 96.88 83 ALA A O 1
ATOM 614 N N . PHE A 1 84 ? -5.006 1.412 -6.684 1.00 97.38 84 PHE A N 1
ATOM 615 C CA . PHE A 1 84 ? -6.166 2.210 -6.335 1.00 97.38 84 PHE A CA 1
ATOM 616 C C . PHE A 1 84 ? -6.205 3.502 -7.149 1.00 97.38 84 PHE A C 1
ATOM 618 O O . PHE A 1 84 ? -5.173 4.063 -7.521 1.00 97.38 84 PHE A O 1
ATOM 625 N N . THR A 1 85 ? -7.410 4.013 -7.368 1.00 97.06 85 THR A N 1
ATOM 626 C CA . THR A 1 85 ? -7.607 5.424 -7.701 1.00 97.06 85 THR A CA 1
ATOM 627 C C . THR A 1 85 ? -7.574 6.275 -6.424 1.00 97.06 85 THR A C 1
ATOM 629 O O . THR A 1 85 ? -7.874 5.775 -5.334 1.00 97.06 85 THR A O 1
ATOM 632 N N . PRO A 1 86 ? -7.270 7.582 -6.518 1.00 96.44 86 PRO A N 1
ATOM 633 C CA . PRO A 1 86 ? -7.357 8.480 -5.366 1.00 96.44 86 PRO A CA 1
ATOM 634 C C . PRO A 1 86 ? -8.737 8.463 -4.687 1.00 96.44 86 PRO A C 1
ATOM 636 O O . PRO A 1 86 ? -8.826 8.496 -3.462 1.00 96.44 86 PRO A O 1
ATOM 639 N N . GLN A 1 87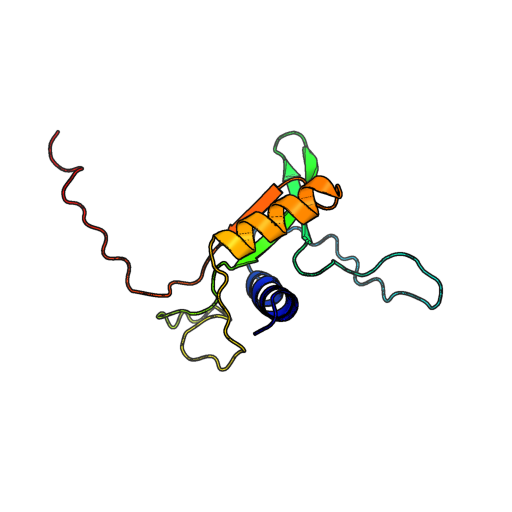 ? -9.813 8.355 -5.473 1.00 97.56 87 GLN A N 1
ATOM 640 C CA . GLN A 1 87 ? -11.191 8.297 -4.978 1.00 97.56 87 GLN A CA 1
ATOM 641 C C . GLN A 1 87 ? -11.465 7.011 -4.192 1.00 97.56 87 GLN A C 1
ATOM 643 O O . GLN A 1 87 ? -12.142 7.065 -3.164 1.00 97.56 87 GLN A O 1
ATOM 648 N N . GLU A 1 88 ? -10.931 5.872 -4.644 1.00 97.31 88 GLU A N 1
ATOM 649 C CA . GLU A 1 88 ? -11.021 4.601 -3.920 1.00 97.31 88 GLU A CA 1
ATOM 650 C C . GLU A 1 88 ? -10.317 4.701 -2.560 1.00 97.31 88 GLU A C 1
ATOM 652 O O . GLU A 1 88 ? -10.920 4.356 -1.544 1.00 97.31 88 GLU A O 1
ATOM 657 N N . VAL A 1 89 ? -9.091 5.242 -2.515 1.00 96.88 89 VAL A N 1
ATOM 658 C CA . VAL A 1 89 ? -8.332 5.417 -1.260 1.00 96.88 89 VAL A CA 1
ATOM 659 C C . VAL A 1 89 ? -9.042 6.372 -0.304 1.00 96.88 89 VAL A C 1
ATOM 661 O O . VAL A 1 89 ? -9.196 6.052 0.875 1.00 96.88 89 VAL A O 1
ATOM 664 N N . ALA A 1 90 ? -9.496 7.528 -0.793 1.00 97.19 90 ALA A N 1
ATOM 665 C CA . ALA A 1 90 ? -10.197 8.511 0.029 1.00 97.19 90 ALA A CA 1
ATOM 666 C C . ALA A 1 90 ? -11.489 7.926 0.615 1.00 97.19 90 ALA A C 1
ATOM 668 O O . ALA A 1 90 ? -11.724 8.008 1.822 1.00 97.19 90 ALA A O 1
ATOM 669 N N . SER A 1 91 ? -12.296 7.273 -0.227 1.00 95.62 91 SER A N 1
ATOM 670 C CA . SER A 1 91 ? -13.551 6.651 0.201 1.00 95.62 91 SER A CA 1
ATOM 671 C C . SER A 1 91 ? -13.305 5.545 1.221 1.00 95.62 91 SER A C 1
ATOM 673 O O . SER A 1 91 ? -13.991 5.486 2.241 1.00 95.62 91 SER A O 1
ATOM 675 N N . LEU A 1 92 ? -12.310 4.687 0.983 1.00 94.38 92 LEU A N 1
ATOM 676 C CA . LEU A 1 92 ? -11.928 3.629 1.913 1.00 94.38 92 LEU A CA 1
ATOM 677 C C . LEU A 1 92 ? -11.508 4.226 3.263 1.00 94.38 92 LEU A C 1
ATOM 679 O O . LEU A 1 92 ? -12.070 3.878 4.297 1.00 94.38 92 LEU A O 1
ATOM 683 N N . THR A 1 93 ? -10.587 5.186 3.247 1.00 94.50 93 THR A N 1
ATOM 684 C CA . THR A 1 93 ? -10.028 5.804 4.457 1.00 94.50 93 THR A CA 1
ATOM 685 C C . THR A 1 93 ? -11.112 6.464 5.304 1.00 94.50 93 THR A C 1
ATOM 687 O O . THR A 1 93 ? -11.203 6.199 6.501 1.00 94.50 93 THR A O 1
ATOM 690 N N . ILE A 1 94 ? -11.996 7.259 4.691 1.00 95.81 94 ILE A N 1
ATOM 691 C CA . ILE A 1 94 ? -13.093 7.920 5.411 1.00 95.81 94 ILE A CA 1
ATOM 692 C C . ILE A 1 94 ? -14.079 6.907 6.002 1.00 95.81 94 ILE A C 1
ATOM 694 O O . ILE A 1 94 ? -14.574 7.120 7.109 1.00 95.81 94 ILE A O 1
ATOM 698 N N . ASN A 1 95 ? -14.353 5.794 5.315 1.00 92.50 95 ASN A N 1
ATOM 699 C CA . ASN A 1 95 ? -15.222 4.747 5.855 1.00 92.50 95 ASN A CA 1
ATOM 700 C C . ASN A 1 95 ? -14.621 4.068 7.092 1.00 92.50 95 ASN A C 1
ATOM 702 O O . ASN A 1 95 ? -15.348 3.817 8.053 1.00 92.50 95 ASN A O 1
ATOM 706 N N . PHE A 1 96 ? -13.315 3.791 7.094 1.00 91.75 96 PHE A N 1
ATOM 707 C CA . PHE A 1 96 ? -12.635 3.217 8.259 1.00 91.75 96 PHE A CA 1
ATOM 708 C C . PHE A 1 96 ? -12.531 4.223 9.410 1.00 91.75 96 PHE A C 1
ATOM 710 O O . PHE A 1 96 ? -12.781 3.859 10.559 1.00 91.75 96 PHE A O 1
ATOM 717 N N . TYR A 1 97 ? -12.244 5.490 9.102 1.00 91.50 97 TYR A N 1
ATOM 718 C CA . TYR A 1 97 ? -12.166 6.563 10.092 1.00 91.50 97 TYR A CA 1
ATOM 719 C C . TYR A 1 97 ? -13.517 6.799 10.784 1.00 91.50 97 TYR A C 1
ATOM 721 O O . TYR A 1 97 ? -13.607 6.763 12.005 1.00 91.50 97 TYR A O 1
ATOM 729 N N . ARG A 1 98 ? -14.612 6.934 10.018 1.00 93.06 98 ARG A N 1
ATOM 730 C CA . ARG A 1 98 ? -15.969 7.146 10.570 1.00 93.06 98 ARG A CA 1
ATOM 731 C C . ARG A 1 98 ? -16.480 5.986 11.428 1.00 93.06 98 ARG A C 1
ATOM 733 O O . ARG A 1 98 ? -17.368 6.187 12.248 1.00 93.06 98 ARG A O 1
ATOM 740 N N . ARG A 1 99 ? -15.954 4.776 11.219 1.00 91.25 99 ARG A N 1
ATOM 741 C CA . ARG A 1 99 ? -16.276 3.579 12.014 1.00 91.25 99 ARG A CA 1
ATOM 742 C C . ARG A 1 99 ? -15.347 3.398 13.218 1.00 91.25 99 ARG A C 1
ATOM 744 O O . ARG A 1 99 ? -15.471 2.393 13.909 1.00 91.25 99 ARG A O 1
ATOM 751 N N . ASN A 1 100 ? -14.445 4.351 13.466 1.00 87.56 100 ASN A N 1
ATOM 752 C CA . ASN A 1 100 ? -13.434 4.310 14.522 1.00 87.56 100 ASN A CA 1
ATOM 753 C C . ASN A 1 100 ? -12.496 3.090 14.424 1.00 87.56 100 ASN A C 1
ATOM 755 O O . ASN A 1 100 ? -12.027 2.583 15.438 1.00 87.56 100 ASN A O 1
ATOM 759 N N . TYR A 1 101 ? -12.236 2.590 13.209 1.00 87.25 101 TYR A N 1
ATOM 760 C CA . TYR A 1 101 ? -11.282 1.493 12.994 1.00 87.25 101 TYR A CA 1
ATOM 761 C C . TYR A 1 101 ? -9.842 1.978 12.853 1.00 87.25 101 TYR A C 1
ATOM 763 O O . TYR A 1 101 ? -8.915 1.216 13.114 1.00 87.25 101 TYR A O 1
ATOM 771 N N . ILE A 1 102 ? -9.656 3.220 12.407 1.00 91.06 102 ILE A N 1
ATOM 772 C CA . ILE A 1 102 ? -8.345 3.840 12.216 1.00 91.06 102 ILE A CA 1
ATOM 773 C C . ILE A 1 102 ? -8.376 5.286 12.688 1.00 91.06 102 ILE A C 1
ATOM 775 O O . ILE A 1 102 ? -9.408 5.952 12.619 1.00 91.06 102 ILE A O 1
ATOM 779 N N . GLU A 1 103 ? -7.208 5.772 13.074 1.00 91.62 103 GLU A N 1
ATOM 780 C CA . GLU A 1 103 ? -6.926 7.162 13.433 1.00 91.62 103 GLU A CA 1
ATOM 781 C C . GLU A 1 103 ? -6.138 7.878 12.326 1.00 91.62 103 GLU A C 1
ATOM 783 O O . GLU A 1 103 ? -6.030 9.100 12.329 1.00 91.62 103 GLU A O 1
ATOM 788 N N . GLY A 1 104 ? -5.617 7.136 11.341 1.00 91.56 104 GLY A N 1
ATOM 789 C CA . GLY A 1 104 ? -4.879 7.712 10.221 1.00 91.56 104 GLY A CA 1
ATOM 790 C C . GLY A 1 104 ? -4.624 6.744 9.067 1.00 91.56 104 GLY A C 1
ATOM 791 O O . GLY A 1 104 ? -4.926 5.551 9.137 1.00 91.56 104 GLY A O 1
ATOM 792 N N . LEU A 1 105 ? -4.052 7.286 7.992 1.00 92.81 105 LEU A N 1
ATOM 793 C CA . LEU A 1 105 ? -3.659 6.570 6.778 1.00 92.81 105 LEU A CA 1
ATOM 794 C C . LEU A 1 105 ? -2.141 6.671 6.596 1.00 92.81 105 LEU A C 1
ATOM 796 O O . LEU A 1 105 ? -1.598 7.770 6.513 1.00 92.81 105 LEU A O 1
ATOM 800 N N . PHE A 1 106 ? -1.478 5.526 6.458 1.00 92.12 106 PHE A N 1
ATOM 801 C CA . PHE A 1 106 ? -0.110 5.426 5.963 1.00 92.12 106 PHE A CA 1
ATOM 802 C C . PHE A 1 106 ? -0.158 4.988 4.495 1.00 92.12 106 PHE A C 1
ATOM 804 O O . PHE A 1 106 ? -0.335 3.804 4.192 1.00 92.12 106 PHE A O 1
ATOM 811 N N . LEU A 1 107 ? -0.039 5.955 3.583 1.00 93.62 107 LEU A N 1
ATOM 812 C CA . LEU A 1 107 ? -0.083 5.717 2.142 1.00 93.62 107 LEU A CA 1
ATOM 813 C C . LEU A 1 107 ? 1.327 5.754 1.552 1.00 93.62 107 LEU A C 1
ATOM 815 O O . LEU A 1 107 ? 1.988 6.789 1.573 1.00 93.62 107 LEU A O 1
ATOM 819 N N . SER A 1 108 ? 1.752 4.631 0.984 1.00 92.38 108 SER A N 1
ATOM 820 C CA . SER A 1 108 ? 2.991 4.513 0.207 1.00 92.38 108 SER A CA 1
ATOM 821 C C . SER A 1 108 ? 2.666 4.081 -1.230 1.00 92.38 108 SER A C 1
ATOM 823 O O . SER A 1 108 ? 1.502 3.882 -1.582 1.00 92.38 108 SER A O 1
ATOM 825 N N . SER A 1 109 ? 3.660 3.962 -2.106 1.00 94.00 109 SER A N 1
ATOM 826 C CA . SER A 1 109 ? 3.471 3.468 -3.474 1.00 94.00 109 SER A CA 1
ATOM 827 C C . SER A 1 109 ? 4.764 2.886 -4.025 1.00 94.00 109 SER A C 1
ATOM 829 O O . SER A 1 109 ? 5.848 3.409 -3.779 1.00 94.00 109 SER A O 1
ATOM 831 N N . ALA A 1 110 ? 4.642 1.859 -4.860 1.00 94.25 110 ALA A N 1
ATOM 832 C CA . ALA A 1 110 ? 5.706 1.497 -5.780 1.00 94.25 110 ALA A CA 1
ATOM 833 C C . ALA A 1 110 ? 5.872 2.567 -6.877 1.00 94.25 110 ALA A C 1
ATOM 835 O O . ALA A 1 110 ? 4.982 3.394 -7.118 1.00 94.25 110 ALA A O 1
ATOM 836 N N . VAL A 1 111 ? 7.023 2.543 -7.551 1.00 93.31 111 VAL A N 1
ATOM 837 C CA . VAL A 1 111 ? 7.342 3.490 -8.623 1.00 93.31 111 VAL A CA 1
ATOM 838 C C . VAL A 1 111 ? 6.772 2.971 -9.938 1.00 93.31 111 VAL A C 1
ATOM 840 O O . VAL A 1 111 ? 7.367 2.121 -10.593 1.00 93.31 111 VAL A O 1
ATOM 843 N N . THR A 1 112 ? 5.604 3.479 -10.326 1.00 89.31 112 THR A N 1
ATOM 844 C CA . THR A 1 112 ? 4.877 3.020 -11.524 1.00 89.31 112 THR A CA 1
ATOM 845 C C . THR A 1 112 ? 5.452 3.556 -12.833 1.00 89.31 112 THR A C 1
ATOM 847 O O . THR A 1 112 ? 5.265 2.949 -13.886 1.00 89.31 112 THR A O 1
ATOM 850 N N . LYS A 1 113 ? 6.136 4.701 -12.781 1.00 86.00 113 LYS A N 1
ATOM 851 C CA . LYS A 1 113 ? 6.809 5.355 -13.907 1.00 86.00 113 LYS A CA 1
ATOM 852 C C . LYS A 1 113 ? 8.060 6.050 -13.394 1.00 86.00 113 LYS A C 1
ATOM 854 O O . LYS A 1 113 ? 8.088 6.479 -12.243 1.00 86.00 113 LYS A O 1
ATOM 859 N N . ILE A 1 114 ? 9.059 6.195 -14.261 1.00 77.94 114 ILE A N 1
ATOM 860 C CA .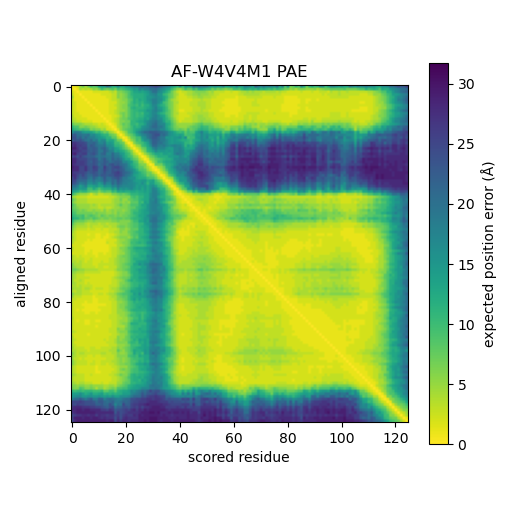 ILE A 1 114 ? 10.271 6.954 -13.944 1.00 77.94 114 ILE A CA 1
ATOM 861 C C . ILE A 1 114 ? 9.850 8.390 -13.592 1.00 77.94 114 ILE 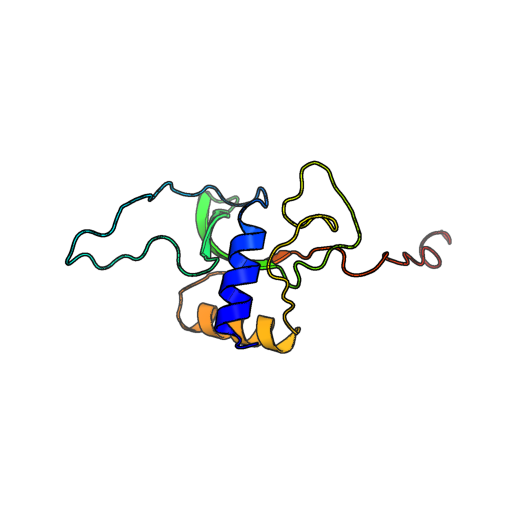A C 1
ATOM 863 O O . ILE A 1 114 ? 9.231 9.055 -14.431 1.00 77.94 114 ILE A O 1
ATOM 867 N N . PRO A 1 115 ? 10.126 8.870 -12.366 1.00 70.25 115 PRO A N 1
ATOM 868 C CA . PRO A 1 115 ? 9.761 10.218 -11.972 1.00 70.25 115 PRO A CA 1
ATOM 869 C C . PRO A 1 115 ? 10.589 11.212 -12.784 1.00 70.25 115 PRO A C 1
ATOM 871 O O . PRO A 1 115 ? 11.813 11.257 -12.684 1.00 70.25 115 PRO A O 1
ATOM 874 N N . ILE A 1 116 ? 9.918 12.023 -13.598 1.00 65.31 116 ILE A N 1
ATOM 875 C CA . ILE A 1 116 ? 10.558 13.126 -14.310 1.00 65.31 116 ILE A CA 1
ATOM 876 C C . ILE A 1 116 ? 10.627 14.290 -13.321 1.00 65.31 116 ILE A C 1
ATOM 878 O O . ILE A 1 116 ? 9.705 15.101 -13.231 1.00 65.31 116 ILE A O 1
ATOM 882 N N . ILE A 1 117 ? 11.680 14.344 -12.507 1.00 61.31 117 ILE A N 1
ATOM 883 C CA . ILE A 1 117 ? 11.876 15.485 -11.611 1.00 61.31 117 ILE A CA 1
ATOM 884 C C . ILE A 1 117 ? 12.302 16.674 -12.473 1.00 61.31 117 ILE A C 1
ATOM 886 O O . ILE A 1 117 ? 13.449 16.770 -12.907 1.00 61.31 117 ILE A O 1
ATOM 890 N N . ARG A 1 118 ? 11.371 17.592 -12.747 1.00 48.38 118 ARG A N 1
ATOM 891 C CA . ARG A 1 118 ? 11.681 18.854 -13.424 1.00 48.38 118 ARG A CA 1
ATOM 892 C C . ARG A 1 118 ? 12.237 19.842 -12.395 1.00 48.38 118 ARG A C 1
ATOM 894 O O . ARG A 1 118 ? 11.495 20.634 -11.829 1.00 48.38 118 ARG A O 1
ATOM 901 N N . TRP A 1 119 ? 13.551 19.818 -12.182 1.00 47.47 119 TRP A N 1
ATOM 902 C CA . TRP A 1 119 ? 14.315 20.736 -11.311 1.00 47.47 119 TRP A CA 1
ATOM 903 C C . TRP A 1 119 ? 14.364 22.205 -11.798 1.00 47.47 119 TRP A C 1
ATOM 905 O O . TRP A 1 119 ? 15.236 22.969 -11.407 1.00 47.47 119 TRP A O 1
ATOM 915 N N . SER A 1 120 ? 13.443 22.647 -12.657 1.00 51.66 120 SER A N 1
ATOM 916 C CA . SER A 1 120 ? 13.557 23.950 -13.333 1.00 51.66 120 SER A CA 1
ATOM 917 C C . SER A 1 120 ? 13.164 25.163 -12.474 1.00 51.66 120 SER A C 1
ATOM 919 O O . SER A 1 120 ? 13.227 26.282 -12.975 1.00 51.66 120 SER A O 1
ATOM 921 N N . SER A 1 121 ? 12.739 24.98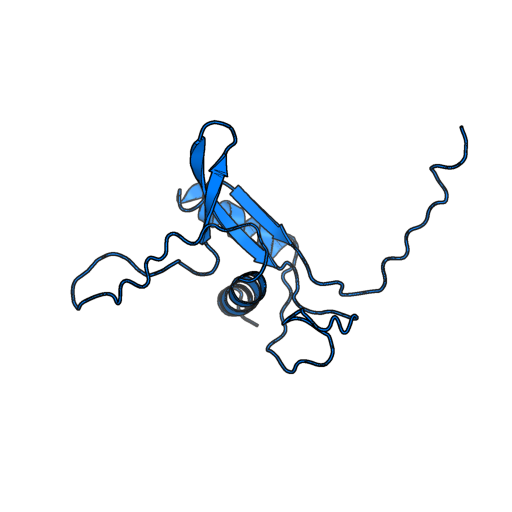1 -11.220 1.00 53.12 121 SER A N 1
ATOM 922 C CA . SER A 1 121 ? 12.175 26.075 -10.407 1.00 53.12 121 SER A CA 1
ATOM 923 C C . SER A 1 121 ? 12.923 26.374 -9.103 1.00 53.12 121 SER A C 1
ATOM 925 O O . SER A 1 121 ? 12.471 27.236 -8.365 1.00 53.12 121 SER A O 1
ATOM 927 N N . TYR A 1 122 ? 14.055 25.713 -8.819 1.00 51.34 122 TYR A N 1
ATOM 928 C CA . TYR A 1 122 ? 14.789 25.877 -7.547 1.00 51.34 122 TYR A CA 1
ATOM 929 C C . TYR A 1 122 ? 16.258 26.331 -7.683 1.00 51.34 122 TYR A C 1
ATOM 931 O O . TYR A 1 122 ? 16.962 26.377 -6.683 1.00 51.34 122 TYR A O 1
ATOM 939 N N . MET A 1 123 ? 16.727 26.691 -8.886 1.00 45.22 123 MET A N 1
ATOM 940 C CA . MET A 1 123 ? 18.093 27.210 -9.122 1.00 45.22 123 MET A CA 1
ATOM 941 C C . MET A 1 123 ? 18.142 28.700 -9.516 1.00 45.22 123 MET A C 1
ATOM 943 O O . MET A 1 123 ? 19.091 29.136 -10.153 1.00 45.22 123 MET A O 1
ATOM 947 N N . ASN A 1 124 ? 17.136 29.495 -9.143 1.00 45.81 124 ASN A N 1
ATOM 948 C CA . ASN A 1 124 ? 17.202 30.958 -9.243 1.00 45.81 124 ASN A CA 1
ATOM 949 C C . ASN A 1 124 ? 17.012 31.581 -7.856 1.00 45.81 124 ASN A C 1
ATOM 951 O O . ASN A 1 124 ? 15.959 32.151 -7.584 1.00 45.81 124 ASN A O 1
ATOM 955 N N . HIS A 1 125 ? 18.017 31.436 -6.993 1.00 42.44 125 HIS A N 1
ATOM 956 C CA . HIS A 1 125 ? 18.323 32.361 -5.901 1.00 42.44 125 HIS A CA 1
ATOM 957 C C . HIS A 1 125 ? 19.819 32.314 -5.607 1.00 42.44 125 HIS A C 1
ATOM 959 O O . HIS A 1 125 ? 20.355 31.187 -5.522 1.00 42.44 125 HIS A O 1
#

Organism: NCBI:txid1294263

Radius of gyration: 17.23 Å; Cα contacts (8 Å, |Δi|>4): 173; chains: 1; bounding box: 35×54×38 Å